Protein AF-A0A2V6A6S7-F1 (afdb_monomer_lite)

Secondary structure (DSSP, 8-state):
-------HHHHHHHHHHHHHHHHHHHHTTS--SS-EEEEETTEEEEEEEETTEEEEEESS--SSSS--EES-----B-HHHHHHHHHTS-S-HHHHHHHHTTB--TTSS--

pLDDT: mean 87.52, std 15.59, range [40.47, 98.38]

Foldseek 3Di:
DDPPPQDPLNVLVVVVVVQQVVVQVVCFPPADPAWDWDADPNWIWIWHGFDNGTKIWTQQRPHPPLTDIPPPDQGADEPVRLVVSVVVVSHDPVNSVVNVVRYDPPPPDDD

Sequence (111 aa):
MTGCKETPGSLGSKHEWSILESTAGKHEKTPLEELMFLDVEGYHLVGIPSKGRNIWVMLNPANVPYYKQMPQANFSLSNSDFERIRKTHYATFTVLECLSSHMDDEQLTKH

Radius of gyration: 15.53 Å; chains: 1; bounding box: 30×38×61 Å

Structure (mmCIF, N/CA/C/O backbone):
data_AF-A0A2V6A6S7-F1
#
_entry.id   AF-A0A2V6A6S7-F1
#
loop_
_atom_site.group_PDB
_atom_site.id
_atom_site.type_symbol
_atom_site.label_atom_id
_atom_site.label_alt_id
_atom_site.label_comp_id
_atom_site.label_asym_id
_atom_site.label_entity_id
_atom_site.label_seq_id
_atom_site.pdbx_PDB_ins_code
_atom_site.Cartn_x
_atom_site.Cartn_y
_atom_site.Cartn_z
_atom_site.occupancy
_atom_site.B_iso_or_equiv
_atom_site.auth_seq_id
_atom_site.auth_comp_id
_atom_site.auth_asym_id
_atom_site.auth_atom_id
_atom_site.pdbx_PDB_model_num
ATOM 1 N N . MET A 1 1 ? 2.231 27.458 -29.079 1.00 40.47 1 MET A N 1
ATOM 2 C CA . MET A 1 1 ? 1.845 26.064 -28.775 1.00 40.47 1 MET A CA 1
ATOM 3 C C . MET A 1 1 ? 3.071 25.358 -28.222 1.00 40.47 1 MET A C 1
ATOM 5 O O . MET A 1 1 ? 3.898 24.889 -28.991 1.00 40.47 1 MET A O 1
ATOM 9 N N . THR A 1 2 ? 3.267 25.402 -26.905 1.00 45.91 2 THR A N 1
ATOM 10 C CA . THR A 1 2 ? 4.457 24.828 -26.263 1.00 45.91 2 THR A CA 1
ATOM 11 C C . THR A 1 2 ? 4.183 23.355 -25.999 1.00 45.91 2 THR A C 1
ATOM 13 O O . THR A 1 2 ? 3.496 23.010 -25.044 1.00 45.91 2 THR A O 1
ATOM 16 N N . GLY A 1 3 ? 4.663 22.494 -26.895 1.00 49.88 3 GLY A N 1
ATOM 17 C CA . GLY A 1 3 ? 4.680 21.055 -26.670 1.00 49.88 3 GLY A CA 1
ATOM 18 C C . GLY A 1 3 ? 5.653 20.747 -25.540 1.00 49.88 3 GLY A C 1
ATOM 19 O O . GLY A 1 3 ? 6.865 20.719 -25.755 1.00 49.88 3 GLY A O 1
ATOM 20 N N . CYS A 1 4 ? 5.133 20.553 -24.330 1.00 55.78 4 CYS A N 1
ATOM 21 C CA . CYS A 1 4 ? 5.895 19.932 -23.259 1.00 55.78 4 CYS A CA 1
ATOM 22 C C . CYS A 1 4 ? 6.258 18.525 -23.738 1.00 55.78 4 CYS A C 1
ATOM 24 O O . CYS A 1 4 ? 5.381 17.682 -23.898 1.00 55.78 4 CYS A O 1
ATOM 26 N N . LYS A 1 5 ? 7.540 18.289 -24.029 1.00 55.47 5 LYS A N 1
ATOM 27 C CA . LYS A 1 5 ? 8.059 16.944 -24.280 1.00 55.47 5 LYS A CA 1
ATOM 28 C C . LYS A 1 5 ? 7.882 16.143 -22.995 1.00 55.47 5 LYS A C 1
ATOM 30 O O . LYS A 1 5 ? 8.696 16.251 -22.082 1.00 55.47 5 LYS A O 1
ATOM 35 N N . GLU A 1 6 ? 6.791 15.399 -22.903 1.00 57.41 6 GLU A N 1
ATOM 36 C CA . GLU A 1 6 ? 6.576 14.460 -21.813 1.00 57.41 6 GLU A CA 1
ATOM 37 C C . GLU A 1 6 ? 7.646 13.376 -21.926 1.00 57.41 6 GLU A C 1
ATOM 39 O O . GLU A 1 6 ? 7.763 12.688 -22.940 1.00 57.41 6 GLU A O 1
ATOM 44 N N . THR A 1 7 ? 8.503 13.274 -20.913 1.00 61.72 7 THR A N 1
ATOM 45 C CA . THR A 1 7 ? 9.478 12.189 -20.850 1.00 61.72 7 THR A CA 1
ATOM 46 C C . THR A 1 7 ? 8.736 10.877 -20.562 1.00 61.72 7 THR A C 1
ATOM 48 O O . THR A 1 7 ? 7.732 10.898 -19.846 1.00 61.72 7 THR A O 1
ATOM 51 N N . PRO A 1 8 ? 9.204 9.718 -21.060 1.00 61.69 8 PRO A N 1
ATOM 52 C CA . PRO A 1 8 ? 8.522 8.437 -20.850 1.00 61.69 8 PRO A CA 1
ATOM 53 C C . PRO A 1 8 ? 8.225 8.119 -19.372 1.00 61.69 8 PRO A C 1
ATOM 55 O O . PRO A 1 8 ? 7.144 7.632 -19.054 1.00 61.69 8 PRO A O 1
ATOM 58 N N . GLY A 1 9 ? 9.130 8.486 -18.454 1.00 62.53 9 GLY A N 1
ATOM 59 C CA . GLY A 1 9 ? 8.908 8.331 -17.009 1.00 62.53 9 GLY A CA 1
ATOM 60 C C . GLY A 1 9 ? 7.810 9.243 -16.439 1.00 62.53 9 GLY A C 1
ATOM 61 O O . GLY A 1 9 ? 7.151 8.883 -15.467 1.00 62.53 9 GLY A O 1
ATOM 62 N N . SER A 1 10 ? 7.557 10.401 -17.061 1.00 72.75 10 SER A N 1
ATOM 63 C CA . SER A 1 10 ? 6.442 11.279 -16.686 1.00 72.75 10 SER A CA 1
ATOM 64 C C . SER A 1 10 ? 5.095 10.685 -17.101 1.00 72.75 10 SER A C 1
ATOM 66 O O . SER A 1 10 ? 4.145 10.759 -16.325 1.00 72.75 10 SER A O 1
ATOM 68 N N . LEU A 1 11 ? 5.021 10.045 -18.273 1.00 78.88 11 LEU A N 1
ATOM 69 C CA . LEU A 1 11 ? 3.808 9.365 -18.742 1.00 78.88 11 LEU A CA 1
ATOM 70 C C . LEU A 1 11 ? 3.465 8.149 -17.871 1.00 78.88 11 LEU A C 1
ATOM 72 O O . LEU A 1 11 ? 2.316 8.010 -17.457 1.00 78.88 11 LEU A O 1
ATOM 76 N N . GLY A 1 12 ? 4.459 7.320 -17.530 1.00 84.00 12 GLY A N 1
ATOM 77 C CA . GLY A 1 12 ? 4.265 6.173 -16.636 1.00 84.00 12 GLY A CA 1
ATOM 78 C C . GLY A 1 12 ? 3.777 6.589 -15.245 1.00 84.00 12 GLY A C 1
ATOM 79 O O . GLY A 1 12 ? 2.798 6.051 -14.738 1.00 84.00 12 GLY A O 1
ATOM 80 N N . SER A 1 13 ? 4.387 7.625 -14.661 1.00 90.19 13 SER A N 1
ATOM 81 C CA . SER A 1 13 ? 3.950 8.160 -13.364 1.00 90.19 13 SER A CA 1
ATOM 82 C C . SER A 1 13 ? 2.518 8.712 -13.410 1.00 90.19 13 SER A C 1
ATOM 84 O O . SER A 1 13 ? 1.7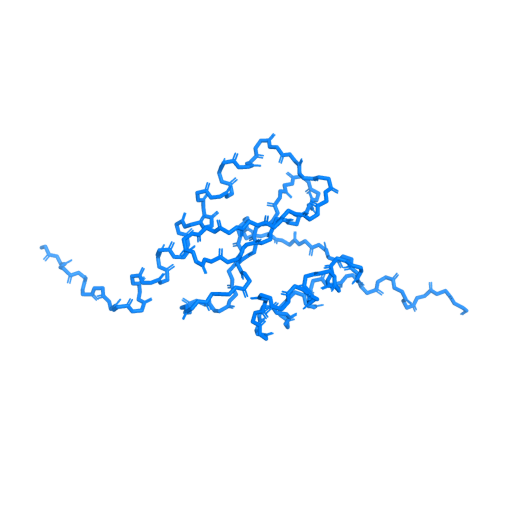23 8.432 -12.514 1.00 90.19 13 SER A O 1
ATOM 86 N N . LYS A 1 14 ? 2.145 9.447 -14.471 1.00 91.62 14 LYS A N 1
ATOM 87 C CA . LYS A 1 14 ? 0.767 9.943 -14.660 1.00 91.62 14 LYS A CA 1
ATOM 88 C C . LYS A 1 14 ? -0.252 8.812 -14.746 1.00 91.62 14 LYS A C 1
ATOM 90 O O . LYS A 1 14 ? -1.331 8.923 -14.172 1.00 91.62 14 LYS A O 1
ATOM 95 N N . HIS A 1 15 ? 0.091 7.739 -15.449 1.00 94.56 15 HIS A N 1
ATOM 96 C CA . HIS A 1 15 ? -0.768 6.571 -15.565 1.00 94.56 15 HIS A CA 1
ATOM 97 C C . HIS A 1 15 ? -1.013 5.909 -14.200 1.00 94.56 15 HIS A C 1
ATOM 99 O O . HIS A 1 15 ? -2.163 5.694 -13.822 1.00 94.56 15 HIS A O 1
ATOM 105 N N . GLU A 1 16 ? 0.042 5.706 -13.407 1.00 96.19 16 GLU A N 1
ATOM 106 C CA . GLU A 1 16 ? -0.062 5.160 -12.046 1.00 96.19 16 GLU A CA 1
ATOM 107 C C . GLU A 1 16 ? -0.949 6.017 -11.128 1.00 96.19 16 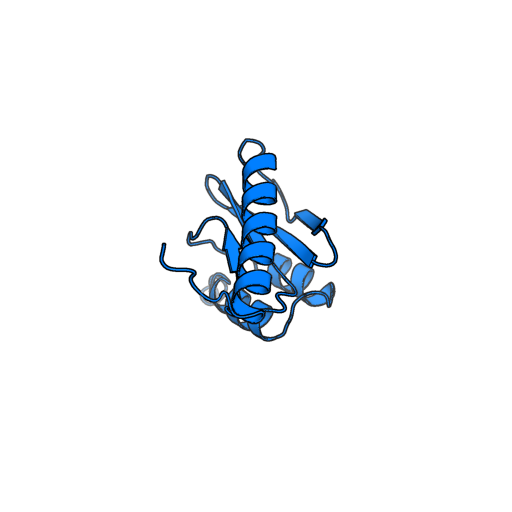GLU A C 1
ATOM 109 O O . GLU A 1 16 ? -1.766 5.489 -10.370 1.00 96.19 16 GLU A O 1
ATOM 114 N N . TRP A 1 17 ? -0.832 7.346 -11.216 1.00 96.44 17 TRP A N 1
ATOM 115 C CA . TRP A 1 17 ? -1.706 8.261 -10.479 1.00 96.44 17 TRP A CA 1
ATOM 116 C C . TRP A 1 17 ? -3.162 8.175 -10.932 1.00 96.44 17 TRP A C 1
ATOM 118 O O . TRP A 1 17 ? -4.054 8.136 -10.089 1.00 96.44 17 TRP A O 1
ATOM 128 N N . SER A 1 18 ? -3.407 8.073 -12.239 1.00 96.62 18 SER A N 1
ATOM 129 C CA . SER A 1 18 ? -4.759 7.932 -12.783 1.00 96.62 18 SER A CA 1
ATOM 130 C C . SER A 1 18 ? -5.447 6.647 -12.306 1.00 96.62 18 SER A C 1
ATOM 132 O O . SER A 1 18 ? -6.640 6.674 -11.989 1.00 96.62 18 SER A O 1
ATOM 134 N N . ILE A 1 19 ? -4.700 5.543 -12.176 1.00 96.56 19 ILE A N 1
ATOM 135 C CA . ILE A 1 19 ? -5.194 4.285 -11.595 1.00 96.56 19 ILE A CA 1
ATOM 136 C C . ILE A 1 19 ? -5.617 4.490 -10.134 1.00 96.56 19 ILE A C 1
ATOM 138 O O . ILE A 1 19 ? -6.722 4.091 -9.749 1.00 96.56 19 ILE A O 1
ATOM 142 N N . LEU A 1 20 ? -4.772 5.134 -9.321 1.00 95.56 20 LEU A N 1
ATOM 143 C CA . LEU A 1 20 ? -5.078 5.418 -7.915 1.00 95.56 20 LEU A CA 1
ATOM 144 C C . LEU A 1 20 ? -6.287 6.342 -7.758 1.00 95.56 20 LEU A C 1
ATOM 146 O O . LEU A 1 20 ? -7.174 6.043 -6.964 1.00 95.56 20 LEU A O 1
ATOM 150 N N . GLU A 1 21 ? -6.353 7.432 -8.523 1.00 95.56 21 GLU A N 1
ATOM 151 C CA . GLU A 1 21 ? -7.477 8.376 -8.505 1.00 95.56 21 GLU A CA 1
ATOM 152 C C . GLU A 1 21 ? -8.787 7.702 -8.908 1.00 95.56 21 GLU A C 1
ATOM 154 O O . GLU A 1 21 ? -9.799 7.839 -8.220 1.00 95.56 21 GLU A O 1
ATOM 159 N N . SER A 1 22 ? -8.761 6.916 -9.986 1.00 95.88 22 SER A N 1
ATOM 160 C CA . SER A 1 22 ? -9.936 6.182 -10.460 1.00 95.88 22 SER A CA 1
ATOM 161 C C . SER A 1 22 ? -10.410 5.155 -9.434 1.00 95.88 22 SER A C 1
ATOM 163 O O . SER A 1 22 ? -11.614 4.993 -9.231 1.00 95.88 22 SER A O 1
ATOM 165 N N . THR A 1 23 ? -9.480 4.465 -8.771 1.00 95.75 23 THR A N 1
ATOM 166 C CA . THR A 1 23 ? -9.797 3.491 -7.718 1.00 95.75 23 THR A CA 1
ATOM 167 C C . THR A 1 23 ? -10.373 4.192 -6.490 1.00 95.75 23 THR A C 1
ATOM 169 O O . THR A 1 23 ? -11.458 3.837 -6.033 1.00 95.75 23 THR A O 1
ATOM 172 N N . ALA A 1 24 ? -9.717 5.248 -6.007 1.00 94.00 24 ALA A N 1
ATOM 173 C CA . ALA A 1 24 ? -10.199 6.030 -4.875 1.00 94.00 24 ALA A CA 1
ATOM 174 C C . ALA A 1 24 ? -11.601 6.603 -5.135 1.00 94.00 24 ALA A C 1
ATOM 176 O O . ALA A 1 24 ? -12.474 6.465 -4.284 1.00 94.00 24 ALA A O 1
ATOM 177 N N . GLY A 1 25 ? -11.851 7.153 -6.329 1.00 93.50 25 GLY A N 1
ATOM 178 C CA . GLY A 1 25 ? -13.158 7.691 -6.715 1.00 93.50 25 GLY A CA 1
ATOM 179 C C . GLY A 1 25 ? -14.264 6.632 -6.783 1.00 93.50 25 GLY A C 1
ATOM 180 O O . GLY A 1 25 ? -15.377 6.874 -6.320 1.00 93.50 25 GLY A O 1
ATOM 181 N N . LYS A 1 26 ? -13.969 5.425 -7.290 1.00 93.62 26 LYS A N 1
ATOM 182 C CA . LYS A 1 26 ? -14.933 4.304 -7.314 1.00 93.62 26 LYS A CA 1
ATOM 183 C C . LYS A 1 26 ? -15.346 3.855 -5.911 1.00 93.62 26 LYS A C 1
ATOM 185 O O . LYS A 1 26 ? -16.485 3.438 -5.714 1.00 93.62 26 LYS A O 1
ATOM 190 N N . HIS A 1 27 ? -14.433 3.951 -4.948 1.00 91.44 27 HIS A N 1
ATOM 191 C CA . HIS A 1 27 ? -14.625 3.466 -3.582 1.00 91.44 27 HIS A CA 1
ATOM 192 C C . HIS A 1 27 ? -14.843 4.585 -2.550 1.00 91.44 27 HIS A C 1
ATOM 194 O O . HIS A 1 27 ? -14.918 4.300 -1.358 1.00 91.44 27 HIS A O 1
ATOM 200 N N . GLU A 1 28 ? -14.984 5.844 -2.974 1.00 86.44 28 GLU A N 1
ATOM 201 C CA . GLU A 1 28 ? -15.094 7.005 -2.077 1.00 86.44 28 GLU A CA 1
ATOM 202 C C . GLU A 1 28 ? -16.288 6.895 -1.116 1.00 86.44 28 GLU A C 1
ATOM 204 O O . GLU A 1 28 ? -16.185 7.223 0.063 1.00 86.44 28 GLU A O 1
ATOM 209 N N . LYS A 1 29 ? -17.423 6.393 -1.614 1.00 86.19 29 LYS A N 1
ATOM 210 C CA . LYS A 1 29 ? -18.686 6.313 -0.860 1.00 86.19 29 LYS A CA 1
ATOM 211 C C . LYS A 1 29 ? -18.844 5.035 -0.038 1.00 86.19 29 LYS A C 1
ATOM 213 O O . LYS A 1 29 ? -19.844 4.899 0.662 1.00 86.19 29 LYS A O 1
ATOM 218 N N . THR A 1 30 ? -17.898 4.103 -0.140 1.00 89.19 30 THR A N 1
ATOM 219 C CA . THR A 1 30 ? -17.987 2.795 0.517 1.00 89.19 30 THR A CA 1
ATOM 220 C C . THR A 1 30 ? -16.845 2.672 1.515 1.00 89.19 30 THR A C 1
ATOM 222 O O . THR A 1 30 ? -15.738 2.324 1.105 1.00 89.19 30 THR A O 1
ATOM 225 N N . PRO A 1 31 ? -17.059 2.991 2.803 1.00 91.31 31 PRO A N 1
ATOM 226 C CA . PRO A 1 31 ? -16.017 2.825 3.806 1.00 91.31 31 PRO A CA 1
ATOM 227 C C . PRO A 1 31 ? -15.600 1.354 3.885 1.00 91.31 31 PRO A C 1
ATOM 229 O O . PRO A 1 31 ? -16.442 0.458 3.852 1.00 91.31 31 PRO A O 1
ATOM 232 N N . LEU A 1 32 ? -14.294 1.118 3.955 1.00 93.00 32 LEU A N 1
ATOM 233 C CA . LEU A 1 32 ? -13.741 -0.209 4.174 1.00 93.00 32 LEU A CA 1
ATOM 234 C C . LEU A 1 32 ? -13.789 -0.542 5.668 1.00 93.00 32 LEU A C 1
ATOM 236 O O . LEU A 1 32 ? -13.503 0.310 6.509 1.00 93.00 32 LEU A O 1
ATOM 240 N N . GLU A 1 33 ? -14.130 -1.787 5.988 1.00 92.88 33 GLU A N 1
ATOM 241 C CA . GLU A 1 33 ? -14.043 -2.324 7.355 1.00 92.88 33 GLU A CA 1
ATOM 242 C C . GLU A 1 33 ? -12.698 -3.022 7.602 1.00 92.88 33 GLU A C 1
ATOM 244 O O . GLU A 1 33 ? -12.205 -3.061 8.727 1.00 92.88 33 GLU A O 1
ATOM 249 N N . GLU A 1 34 ? -12.071 -3.529 6.539 1.00 94.19 34 GLU A N 1
ATOM 250 C CA . GLU A 1 34 ? -10.778 -4.206 6.563 1.00 94.19 34 GLU A CA 1
ATOM 251 C C . GLU A 1 34 ? -9.940 -3.865 5.322 1.00 94.19 34 GLU A C 1
ATOM 253 O O . GLU A 1 34 ? -10.398 -3.158 4.420 1.00 94.19 34 GLU A O 1
ATOM 258 N N . LEU A 1 35 ? -8.704 -4.374 5.267 1.00 96.56 35 LEU A N 1
ATOM 259 C CA . LEU A 1 35 ? -7.852 -4.231 4.090 1.00 96.56 35 LEU A CA 1
ATOM 260 C C . LEU A 1 35 ? -8.524 -4.799 2.834 1.00 96.56 35 LEU A C 1
ATOM 262 O O . LEU A 1 35 ? -8.946 -5.954 2.815 1.00 96.56 35 LEU A O 1
ATOM 266 N N . MET A 1 36 ? -8.521 -4.023 1.754 1.00 96.69 36 MET A N 1
ATOM 267 C CA . MET A 1 36 ? -8.981 -4.466 0.440 1.00 96.69 36 MET A CA 1
ATOM 268 C C . MET A 1 36 ? -7.813 -4.502 -0.538 1.00 96.69 36 MET A C 1
ATOM 270 O O . MET A 1 36 ? -7.220 -3.471 -0.824 1.00 96.69 36 MET A O 1
ATOM 274 N N . PHE A 1 37 ? -7.500 -5.668 -1.092 1.00 97.31 37 PHE A N 1
ATOM 275 C CA . PHE A 1 37 ? -6.472 -5.799 -2.125 1.00 97.31 37 PHE A CA 1
ATOM 276 C C . PHE A 1 37 ? -7.120 -5.797 -3.507 1.00 97.31 37 PHE A C 1
ATOM 278 O O . PHE A 1 37 ? -8.126 -6.477 -3.708 1.00 97.31 37 PHE A O 1
ATOM 285 N N . LEU A 1 38 ? -6.556 -5.038 -4.446 1.00 96.88 38 LEU A N 1
ATOM 286 C CA . LEU A 1 38 ? -7.035 -4.956 -5.826 1.00 96.88 38 LEU A CA 1
ATOM 287 C C . LEU A 1 38 ? -5.876 -5.084 -6.812 1.00 96.88 38 LEU A C 1
ATOM 289 O O . LEU A 1 38 ? -4.805 -4.523 -6.592 1.00 96.88 38 LEU A O 1
ATOM 293 N N . ASP A 1 39 ? -6.146 -5.740 -7.935 1.00 96.94 39 ASP A N 1
ATOM 294 C CA . ASP A 1 39 ? -5.257 -5.809 -9.090 1.00 96.94 39 ASP A CA 1
ATOM 295 C C . ASP A 1 39 ? -5.844 -4.963 -10.221 1.00 96.94 39 ASP A C 1
ATOM 297 O O . ASP A 1 39 ? -6.945 -5.234 -10.707 1.00 96.94 39 ASP A O 1
ATOM 301 N N . VAL A 1 40 ? -5.127 -3.922 -10.643 1.00 95.88 40 VAL A N 1
ATOM 302 C CA . VAL A 1 40 ? -5.573 -3.007 -11.700 1.00 95.88 40 VAL A CA 1
ATOM 303 C C . VAL A 1 40 ? -4.431 -2.785 -12.676 1.00 95.88 40 VAL A C 1
ATOM 305 O O . VAL A 1 40 ? -3.415 -2.196 -12.327 1.00 95.88 40 VAL A O 1
ATOM 308 N N . GLU A 1 41 ? -4.595 -3.270 -13.908 1.00 93.62 41 GLU A N 1
ATOM 309 C CA . GLU A 1 41 ? -3.648 -3.030 -15.010 1.00 93.62 41 GLU A CA 1
ATOM 310 C C . GLU A 1 41 ? -2.196 -3.450 -14.684 1.00 93.62 41 GLU A C 1
ATOM 312 O O . GLU A 1 41 ? -1.234 -2.825 -15.116 1.00 93.62 41 GLU A O 1
ATOM 317 N N . GLY A 1 42 ? -2.031 -4.533 -13.912 1.00 93.94 42 GLY A N 1
ATOM 318 C CA . GLY A 1 42 ? -0.720 -5.046 -13.482 1.00 93.94 42 GLY A CA 1
ATOM 319 C C . GLY A 1 42 ? -0.157 -4.382 -12.219 1.00 93.94 42 GLY A C 1
ATOM 320 O O . GLY A 1 42 ? 0.919 -4.761 -11.753 1.00 93.94 42 GLY A O 1
ATOM 321 N N . TYR A 1 43 ? -0.888 -3.433 -11.635 1.00 97.06 43 TYR A N 1
ATOM 322 C CA . TYR A 1 43 ? -0.562 -2.824 -10.355 1.00 97.06 43 TYR A CA 1
ATOM 323 C C . TYR A 1 43 ? -1.383 -3.436 -9.222 1.00 97.06 43 TYR A C 1
ATOM 325 O O . TYR A 1 43 ? -2.593 -3.624 -9.336 1.00 97.06 43 TYR A O 1
ATOM 333 N N . HIS A 1 44 ? -0.708 -3.698 -8.111 1.00 97.94 44 HIS A N 1
ATOM 334 C CA . HIS A 1 44 ? -1.287 -4.185 -6.871 1.00 97.94 44 HIS A CA 1
ATOM 335 C C . HIS A 1 44 ? -1.576 -2.989 -5.973 1.00 97.94 44 HIS A C 1
ATOM 337 O O . HIS A 1 44 ? -0.677 -2.209 -5.650 1.00 97.94 44 HIS A O 1
ATOM 343 N N . LEU A 1 45 ? -2.825 -2.834 -5.560 1.00 98.00 45 LEU A N 1
ATOM 344 C CA . LEU A 1 45 ? -3.271 -1.778 -4.664 1.00 98.00 45 LEU A CA 1
ATOM 345 C C . LEU A 1 45 ? -3.752 -2.387 -3.350 1.00 98.00 45 LEU A C 1
ATOM 347 O O . LEU A 1 45 ? -4.303 -3.489 -3.327 1.00 98.00 45 LEU A O 1
ATOM 351 N N . VAL A 1 46 ? -3.604 -1.634 -2.265 1.00 98.06 46 VAL A N 1
ATOM 352 C CA . VAL A 1 46 ? -4.277 -1.912 -0.997 1.00 98.06 46 VAL A CA 1
ATOM 353 C C . VAL A 1 46 ? -5.104 -0.706 -0.572 1.00 98.06 46 VAL A C 1
ATOM 355 O O . VAL A 1 46 ? -4.620 0.423 -0.563 1.00 98.06 46 VAL A O 1
ATOM 358 N N . GLY A 1 47 ? -6.363 -0.951 -0.237 1.00 97.38 47 GLY A N 1
ATOM 359 C CA . GLY A 1 47 ? -7.252 -0.034 0.450 1.00 97.38 47 GLY A CA 1
ATOM 360 C C . GLY A 1 47 ? -7.153 -0.283 1.947 1.00 97.38 47 GLY A C 1
ATOM 361 O O . GLY A 1 47 ? -7.427 -1.386 2.414 1.00 97.38 47 GLY A O 1
ATOM 362 N N . ILE A 1 48 ? -6.744 0.735 2.689 1.00 96.25 48 ILE A N 1
ATOM 363 C CA . ILE A 1 48 ? -6.569 0.721 4.136 1.00 96.25 48 ILE A CA 1
ATOM 364 C C . ILE A 1 48 ? -7.735 1.507 4.747 1.00 96.25 48 ILE A C 1
ATOM 366 O O . ILE A 1 48 ? -7.938 2.676 4.382 1.00 96.25 48 ILE A O 1
ATOM 370 N N . PRO A 1 49 ? -8.514 0.905 5.660 1.00 94.19 49 PRO A N 1
ATOM 371 C CA . PRO A 1 49 ? -9.567 1.621 6.359 1.00 94.19 49 PRO A CA 1
ATOM 372 C C . PRO A 1 49 ? -8.947 2.672 7.287 1.00 94.19 49 PRO A C 1
ATOM 374 O O . PRO A 1 49 ? -8.068 2.372 8.091 1.00 94.19 49 PRO A O 1
ATOM 377 N N . SER A 1 50 ? -9.394 3.923 7.182 1.00 90.06 50 SER A N 1
ATOM 378 C CA . SER A 1 50 ? -8.968 5.015 8.063 1.00 90.06 50 SER A CA 1
ATOM 379 C C . SER A 1 50 ? -10.171 5.851 8.500 1.00 90.06 50 SER A C 1
ATOM 381 O O . SER A 1 50 ? -11.249 5.803 7.901 1.00 90.06 50 SER A O 1
ATOM 383 N N . LYS A 1 51 ? -10.012 6.623 9.582 1.00 82.44 51 LYS A N 1
ATOM 384 C CA . LYS A 1 51 ? -11.095 7.420 10.175 1.00 82.44 51 LYS A CA 1
ATOM 385 C C . LYS A 1 51 ? -11.609 8.452 9.163 1.00 82.44 51 LYS A C 1
ATOM 387 O O . LYS A 1 51 ? -10.989 9.489 8.940 1.00 82.44 51 LYS A O 1
ATOM 392 N N . GLY A 1 52 ? -12.765 8.160 8.568 1.00 81.12 52 GLY A N 1
ATOM 393 C CA . GLY A 1 52 ? -13.500 9.056 7.672 1.00 81.12 52 GLY A CA 1
ATOM 394 C C . GLY A 1 52 ? -13.199 8.910 6.178 1.00 81.12 52 GLY A C 1
ATOM 395 O O . GLY A 1 52 ? -13.828 9.615 5.395 1.00 81.12 52 GLY A O 1
ATOM 396 N N . ARG A 1 53 ? -12.269 8.037 5.764 1.00 87.88 53 ARG A N 1
ATOM 397 C CA . ARG A 1 53 ? -11.980 7.747 4.345 1.00 87.88 53 ARG A CA 1
ATOM 398 C C . ARG A 1 53 ? -11.058 6.542 4.185 1.00 87.88 53 ARG A C 1
ATOM 400 O O . ARG A 1 53 ? -10.261 6.243 5.068 1.00 87.88 53 ARG A O 1
ATOM 407 N N . ASN A 1 54 ? -11.110 5.925 3.013 1.00 94.25 54 ASN A N 1
ATOM 408 C CA . ASN A 1 54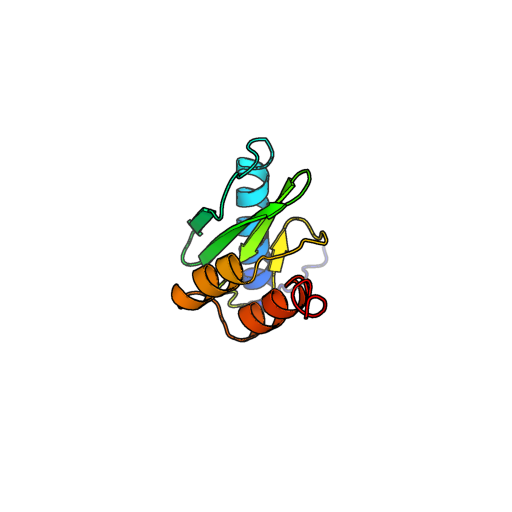 ? -10.199 4.851 2.628 1.00 94.25 54 ASN A CA 1
ATOM 409 C C . ASN A 1 54 ? -8.895 5.439 2.086 1.00 94.25 54 ASN A C 1
ATOM 411 O O . ASN A 1 54 ? -8.935 6.361 1.268 1.00 94.25 54 ASN A O 1
ATOM 415 N N . ILE A 1 55 ? -7.758 4.897 2.515 1.00 96.19 55 ILE A N 1
ATOM 416 C CA . ILE A 1 55 ? -6.452 5.226 1.942 1.00 96.19 55 ILE A CA 1
ATOM 417 C C . ILE A 1 55 ? -6.063 4.133 0.962 1.00 96.19 55 ILE A C 1
ATOM 419 O O . ILE A 1 55 ? -5.919 2.980 1.342 1.00 96.19 55 ILE A O 1
ATOM 423 N N . TRP A 1 56 ? -5.866 4.497 -0.293 1.00 97.69 56 TRP A N 1
ATOM 424 C CA . TRP A 1 56 ? -5.379 3.599 -1.327 1.00 97.69 56 TRP A CA 1
ATOM 425 C C . TRP A 1 56 ? -3.885 3.778 -1.498 1.00 97.69 56 TRP A C 1
ATOM 427 O O . TRP A 1 56 ? -3.430 4.897 -1.711 1.00 97.69 56 TRP A O 1
ATOM 437 N N . VAL A 1 57 ? -3.131 2.687 -1.433 1.00 97.88 57 VAL A N 1
ATOM 438 C CA . VAL A 1 57 ? -1.680 2.666 -1.633 1.00 97.88 57 VAL A CA 1
ATOM 439 C C . VAL A 1 57 ? -1.354 1.710 -2.769 1.00 97.88 57 VAL A C 1
ATOM 441 O O . VAL A 1 57 ? -1.851 0.586 -2.801 1.00 97.88 57 VAL A O 1
ATOM 444 N N . MET A 1 58 ? -0.503 2.145 -3.697 1.00 98.38 58 MET A N 1
ATOM 445 C CA . MET A 1 58 ? 0.055 1.265 -4.724 1.00 98.38 58 MET A CA 1
ATOM 446 C C . MET A 1 58 ? 1.259 0.514 -4.154 1.00 98.38 58 MET A C 1
ATOM 448 O O . MET A 1 58 ? 2.215 1.133 -3.694 1.00 98.38 58 MET A O 1
ATOM 452 N N . LEU A 1 59 ? 1.209 -0.816 -4.185 1.00 98.06 59 LEU A N 1
ATOM 453 C CA . LEU A 1 59 ? 2.209 -1.705 -3.596 1.00 98.06 59 LEU A CA 1
ATOM 454 C C . LEU A 1 59 ? 3.446 -1.873 -4.493 1.00 98.06 59 LEU A C 1
ATOM 456 O O . LEU A 1 59 ? 4.569 -1.954 -3.990 1.00 98.06 59 LEU A O 1
ATOM 460 N N . ASN A 1 60 ? 3.265 -1.854 -5.813 1.00 97.56 60 ASN A N 1
ATOM 461 C CA . ASN A 1 60 ? 4.321 -2.070 -6.807 1.00 97.56 60 ASN A CA 1
ATOM 462 C C . ASN A 1 60 ? 4.494 -0.905 -7.810 1.00 97.56 60 ASN A C 1
ATOM 464 O O . ASN A 1 60 ? 4.477 -1.138 -9.020 1.00 97.56 60 ASN A O 1
ATOM 468 N N . PRO A 1 61 ? 4.671 0.352 -7.361 1.00 96.38 61 PRO A N 1
ATOM 469 C CA . PRO A 1 61 ? 4.873 1.468 -8.281 1.00 96.38 61 PRO A CA 1
ATOM 470 C C . PRO A 1 61 ? 6.160 1.273 -9.091 1.00 96.38 61 PRO A C 1
ATOM 472 O O . PRO A 1 61 ? 7.219 0.985 -8.531 1.00 96.38 61 PRO A O 1
ATOM 475 N N . ALA A 1 62 ? 6.081 1.471 -10.406 1.00 94.56 62 ALA A N 1
ATOM 476 C CA . ALA A 1 62 ? 7.213 1.314 -11.316 1.00 94.56 62 ALA A CA 1
ATOM 477 C C . ALA A 1 62 ? 7.903 2.652 -11.628 1.00 94.56 62 ALA A C 1
ATOM 479 O O . ALA A 1 62 ? 9.046 2.668 -12.083 1.00 94.56 62 ALA A O 1
ATOM 480 N N . ASN A 1 63 ? 7.235 3.782 -11.375 1.00 93.50 63 ASN A N 1
ATOM 481 C CA . ASN A 1 63 ? 7.742 5.116 -11.688 1.00 93.50 63 ASN A CA 1
ATOM 482 C C . ASN A 1 63 ? 7.848 5.995 -10.439 1.00 93.50 63 ASN A C 1
ATOM 484 O O . ASN A 1 63 ? 7.077 5.857 -9.493 1.00 93.50 63 ASN A O 1
ATOM 488 N N . VAL A 1 64 ? 8.762 6.968 -10.440 1.00 91.06 64 VAL A N 1
ATOM 489 C CA . VAL A 1 64 ? 8.870 7.932 -9.333 1.00 91.06 64 VAL A CA 1
ATOM 490 C C . VAL A 1 64 ? 7.609 8.812 -9.213 1.00 91.06 64 VAL A C 1
ATOM 492 O O . VAL A 1 64 ? 7.047 9.215 -10.237 1.00 91.06 64 VAL A O 1
ATOM 495 N N . PRO A 1 65 ? 7.156 9.150 -7.989 1.00 92.56 65 PRO A N 1
ATOM 496 C CA . PRO A 1 65 ? 7.659 8.660 -6.698 1.00 92.56 65 PR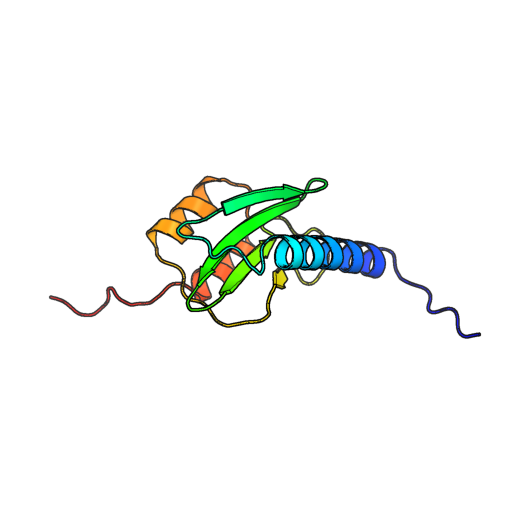O A CA 1
ATOM 497 C C . PRO A 1 65 ? 7.296 7.183 -6.444 1.00 92.56 65 PRO A C 1
ATOM 499 O O . PRO A 1 65 ? 6.189 6.755 -6.760 1.00 92.56 65 PRO A O 1
ATOM 502 N N . TYR A 1 66 ? 8.207 6.412 -5.837 1.00 94.75 66 TYR A N 1
ATOM 503 C CA . TYR A 1 66 ? 8.025 4.972 -5.550 1.00 94.75 66 TYR A CA 1
ATOM 504 C C . TYR A 1 66 ? 7.163 4.675 -4.312 1.00 94.75 66 TYR A C 1
ATOM 506 O O . TYR A 1 66 ? 7.091 3.543 -3.849 1.00 94.75 66 TYR A O 1
ATOM 514 N N . TYR A 1 67 ? 6.500 5.694 -3.780 1.00 96.50 67 TYR A N 1
ATOM 515 C CA . TYR A 1 67 ? 5.400 5.554 -2.844 1.00 96.50 67 TYR A CA 1
ATOM 516 C C . TYR A 1 67 ? 4.288 6.474 -3.330 1.00 96.50 67 TYR A C 1
ATOM 518 O O . TYR A 1 67 ? 4.508 7.672 -3.541 1.00 96.50 67 TYR A O 1
ATOM 526 N N . LYS A 1 68 ? 3.111 5.900 -3.568 1.00 97.06 68 LYS A N 1
ATOM 527 C CA . LYS A 1 68 ? 1.934 6.633 -4.025 1.00 97.06 68 LYS A CA 1
ATOM 528 C C . LYS A 1 68 ? 0.742 6.221 -3.188 1.00 97.06 68 LYS A C 1
ATOM 530 O O . LYS A 1 68 ? 0.444 5.031 -3.079 1.00 97.06 68 LYS A O 1
ATOM 535 N N . GLN A 1 69 ? 0.061 7.224 -2.648 1.00 96.25 69 GLN A N 1
ATOM 536 C CA . GLN A 1 69 ? -1.178 7.045 -1.913 1.00 96.25 69 GLN A CA 1
ATOM 537 C C . GLN A 1 69 ? -2.238 8.050 -2.357 1.00 96.25 69 GLN A C 1
ATOM 539 O O . GLN A 1 69 ? -1.913 9.181 -2.728 1.00 96.25 69 GLN A O 1
ATOM 544 N N . MET A 1 70 ? -3.502 7.652 -2.265 1.00 95.25 70 MET A N 1
ATOM 545 C CA . MET A 1 70 ? -4.649 8.515 -2.502 1.00 95.25 70 MET A CA 1
ATOM 546 C C . MET A 1 70 ? -5.766 8.198 -1.495 1.00 95.25 70 MET A C 1
ATOM 548 O O . MET A 1 70 ? -6.172 7.045 -1.385 1.00 95.25 70 MET A O 1
ATOM 552 N N . PRO A 1 71 ? -6.307 9.194 -0.782 1.00 93.94 71 PRO A N 1
ATOM 553 C CA . PRO A 1 71 ? -5.865 10.586 -0.754 1.00 93.94 71 PRO A CA 1
ATOM 554 C C . PRO A 1 71 ? -4.513 10.769 -0.048 1.00 93.94 71 PRO A C 1
ATOM 556 O O . PRO A 1 71 ? -4.056 9.911 0.711 1.00 93.94 71 PRO A O 1
ATOM 559 N N . GLN A 1 72 ? -3.883 11.927 -0.273 1.00 91.06 72 GLN A N 1
ATOM 560 C CA . GLN A 1 72 ? -2.754 12.389 0.539 1.00 91.06 72 GLN A CA 1
ATOM 561 C C . GLN A 1 72 ? -3.269 12.794 1.924 1.00 91.06 72 GLN A C 1
ATOM 563 O O . GLN A 1 72 ? -3.703 13.922 2.152 1.00 91.06 72 GLN A O 1
ATOM 568 N N . ALA A 1 73 ? -3.299 11.828 2.833 1.00 89.94 73 ALA A N 1
ATOM 569 C CA . ALA A 1 73 ? -3.778 11.992 4.191 1.00 89.94 73 ALA A CA 1
ATOM 570 C C . ALA A 1 73 ? -2.989 11.080 5.128 1.00 89.94 73 ALA A C 1
ATOM 572 O O . ALA A 1 73 ? -2.541 10.003 4.731 1.00 89.94 73 ALA A O 1
ATOM 573 N N . ASN A 1 74 ? -2.861 11.510 6.378 1.00 90.31 74 ASN A N 1
ATOM 574 C CA . ASN A 1 74 ? -2.294 10.672 7.422 1.00 90.31 74 ASN A CA 1
ATOM 575 C C . ASN A 1 74 ? -3.265 9.538 7.758 1.00 90.31 74 ASN A C 1
ATOM 577 O O . ASN A 1 74 ? -4.488 9.709 7.735 1.00 90.31 74 ASN A O 1
ATOM 581 N N . PHE A 1 75 ? -2.701 8.392 8.095 1.00 92.56 75 PHE A N 1
ATOM 582 C CA . PHE A 1 75 ? -3.412 7.235 8.600 1.00 92.56 75 PHE A CA 1
ATOM 583 C C . PHE A 1 75 ? -2.486 6.465 9.528 1.00 92.56 75 PHE A C 1
ATOM 585 O O . PHE A 1 75 ? -1.272 6.679 9.521 1.00 92.56 75 PHE A O 1
ATOM 592 N N . SER A 1 76 ? -3.100 5.578 10.294 1.00 91.81 76 SER A N 1
ATOM 593 C CA . SER A 1 76 ? -2.406 4.623 11.132 1.00 91.81 76 SER A CA 1
ATOM 594 C C . SER A 1 76 ? -2.622 3.223 10.585 1.00 91.81 76 SER A C 1
ATOM 596 O O . SER A 1 76 ? -3.702 2.908 10.078 1.00 91.81 76 SER A O 1
ATOM 598 N N . LEU A 1 77 ? -1.599 2.388 10.694 1.00 92.94 77 LEU A N 1
ATOM 599 C CA . LEU A 1 77 ? -1.622 1.002 10.262 1.00 92.94 77 LEU A CA 1
ATOM 600 C C . LEU A 1 77 ? -1.335 0.097 11.458 1.00 92.94 77 LEU A C 1
ATOM 602 O O . LEU A 1 77 ? -0.338 0.262 12.157 1.00 92.94 77 LEU A O 1
ATOM 606 N N . SER A 1 78 ? -2.196 -0.891 11.692 1.00 92.38 78 SER A N 1
ATOM 607 C CA . SER A 1 78 ? -1.926 -1.881 12.733 1.00 92.38 78 SER A CA 1
ATOM 608 C C . SER A 1 78 ? -0.738 -2.764 12.332 1.00 92.38 78 SER A C 1
ATOM 610 O O . SER A 1 78 ? -0.544 -3.060 11.150 1.00 92.38 78 SER A O 1
ATOM 612 N N . ASN A 1 79 ? 0.028 -3.266 13.307 1.00 93.62 79 ASN A N 1
ATOM 613 C CA . ASN A 1 79 ? 1.095 -4.232 13.018 1.00 93.62 79 ASN A CA 1
ATOM 614 C C . ASN A 1 79 ? 0.555 -5.491 12.313 1.00 93.62 79 ASN A C 1
ATOM 616 O O . ASN A 1 79 ? 1.194 -6.024 11.411 1.00 93.62 79 ASN A O 1
ATOM 620 N N . SER A 1 80 ? -0.653 -5.945 12.665 1.00 93.44 80 SER A N 1
ATOM 621 C CA . SER A 1 80 ? -1.316 -7.060 11.979 1.00 93.44 80 SER A CA 1
ATOM 622 C C . SER A 1 80 ? -1.584 -6.775 10.502 1.00 93.44 80 SER A C 1
ATOM 624 O O . SER A 1 80 ? -1.363 -7.652 9.669 1.00 93.44 80 SER A O 1
ATOM 626 N N . ASP A 1 81 ? -2.025 -5.567 10.160 1.00 95.12 81 ASP A N 1
ATOM 627 C CA . ASP A 1 81 ? -2.318 -5.191 8.777 1.00 95.12 81 ASP A CA 1
ATOM 628 C C . ASP A 1 81 ? -1.042 -4.947 7.973 1.00 95.12 81 ASP A C 1
ATOM 630 O O . ASP A 1 81 ? -0.949 -5.394 6.829 1.00 95.12 81 ASP A O 1
ATOM 634 N N . PHE A 1 82 ? -0.020 -4.345 8.586 1.00 96.31 82 PHE A N 1
ATOM 635 C CA . PHE A 1 82 ? 1.312 -4.261 7.992 1.00 96.31 82 PHE A CA 1
ATOM 636 C C . PHE A 1 82 ? 1.851 -5.651 7.639 1.00 96.31 82 PHE A C 1
ATOM 638 O O . PHE A 1 82 ? 2.271 -5.897 6.508 1.00 96.31 82 P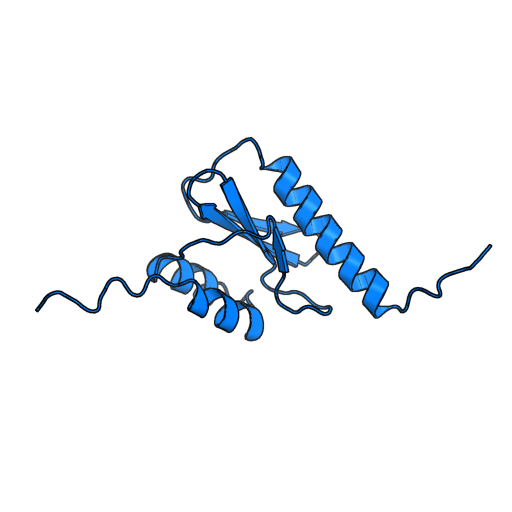HE A O 1
ATOM 645 N N . GLU A 1 83 ? 1.766 -6.598 8.573 1.00 96.31 83 GLU A N 1
ATOM 646 C CA . GLU A 1 83 ? 2.193 -7.976 8.347 1.00 96.31 83 GLU A CA 1
ATOM 647 C C . GLU A 1 83 ? 1.371 -8.686 7.267 1.00 96.31 83 GLU A C 1
ATOM 649 O O . GLU A 1 83 ? 1.934 -9.447 6.476 1.00 96.31 83 GLU A O 1
ATOM 654 N N . ARG A 1 84 ? 0.057 -8.429 7.185 1.00 96.12 84 ARG A N 1
ATOM 655 C CA . ARG A 1 84 ? -0.788 -8.932 6.088 1.00 96.12 84 ARG A CA 1
ATOM 656 C C . ARG A 1 84 ? -0.288 -8.416 4.744 1.00 96.12 84 ARG A C 1
ATOM 658 O O . ARG A 1 84 ? -0.080 -9.226 3.846 1.00 96.12 84 ARG A O 1
ATOM 665 N N . ILE A 1 85 ? -0.037 -7.110 4.622 1.00 96.50 85 ILE A N 1
ATOM 666 C CA . ILE A 1 85 ? 0.482 -6.493 3.392 1.00 96.50 85 ILE A CA 1
ATOM 667 C C . ILE A 1 85 ? 1.852 -7.083 3.040 1.00 96.50 85 ILE A C 1
ATOM 669 O O . ILE A 1 85 ? 2.054 -7.529 1.911 1.00 96.50 85 ILE A O 1
ATOM 673 N N . ARG A 1 86 ? 2.773 -7.169 4.006 1.00 96.00 86 ARG A N 1
ATOM 674 C CA . ARG A 1 86 ? 4.126 -7.711 3.811 1.00 96.00 86 ARG A CA 1
ATOM 675 C C . ARG A 1 86 ? 4.114 -9.146 3.282 1.00 96.00 86 ARG A C 1
ATOM 677 O O . ARG A 1 86 ? 4.859 -9.465 2.359 1.00 96.00 86 ARG A O 1
ATOM 684 N N . LYS A 1 87 ? 3.246 -10.000 3.831 1.00 95.88 87 LYS A N 1
ATOM 685 C CA . LYS A 1 87 ? 3.122 -11.414 3.438 1.00 95.88 87 LYS A CA 1
ATOM 686 C C . LYS A 1 87 ? 2.533 -11.626 2.044 1.00 95.88 87 LYS A C 1
ATOM 688 O O . LYS A 1 87 ? 2.665 -12.722 1.511 1.00 95.88 87 LYS A O 1
ATOM 693 N N . THR A 1 88 ? 1.915 -10.611 1.437 1.00 92.56 88 THR A N 1
ATOM 694 C CA . THR A 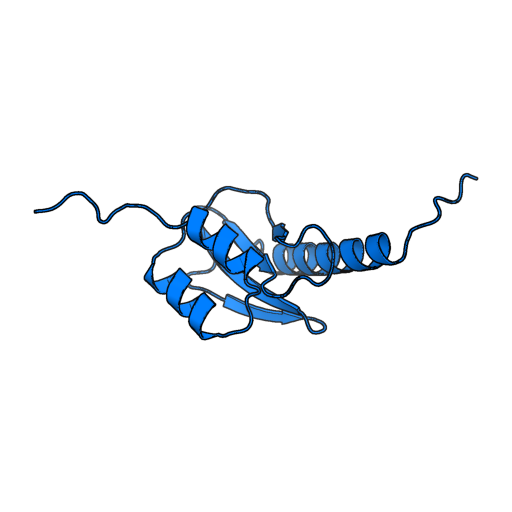1 88 ? 1.465 -10.715 0.038 1.00 92.56 88 THR A CA 1
ATOM 695 C C . THR A 1 88 ? 2.624 -10.761 -0.956 1.00 92.56 88 THR A C 1
ATOM 697 O O . THR A 1 88 ? 2.434 -11.207 -2.080 1.00 92.56 88 THR A O 1
ATOM 700 N N . HIS A 1 89 ? 3.817 -10.296 -0.561 1.00 92.06 89 HIS A N 1
ATOM 701 C CA . HIS A 1 89 ? 4.991 -10.145 -1.429 1.00 92.06 89 HIS A CA 1
ATOM 702 C C . HIS A 1 89 ? 4.792 -9.235 -2.660 1.00 92.06 89 HIS A C 1
ATOM 704 O O . HIS A 1 89 ? 5.684 -9.150 -3.500 1.00 92.06 89 HIS A O 1
ATOM 710 N N . TYR A 1 90 ? 3.676 -8.501 -2.747 1.00 94.06 90 TYR A N 1
ATOM 711 C CA . TYR A 1 90 ? 3.423 -7.528 -3.817 1.00 94.06 90 TYR A CA 1
ATOM 712 C C . TYR A 1 90 ? 4.044 -6.157 -3.549 1.00 94.06 90 TYR A C 1
ATOM 714 O O . TYR A 1 90 ? 4.304 -5.395 -4.479 1.00 94.06 90 TYR A O 1
ATOM 722 N N . ALA A 1 91 ? 4.262 -5.825 -2.277 1.00 95.19 91 ALA A N 1
ATOM 723 C CA . ALA A 1 91 ? 4.817 -4.544 -1.878 1.00 95.19 91 ALA A CA 1
ATOM 724 C C . ALA A 1 91 ? 6.321 -4.473 -2.160 1.00 95.19 91 ALA A C 1
ATOM 726 O O . ALA A 1 91 ? 7.099 -5.314 -1.709 1.00 95.19 91 ALA A O 1
ATOM 727 N N . THR A 1 92 ? 6.737 -3.429 -2.872 1.00 96.94 92 THR A N 1
ATOM 728 C CA . THR A 1 92 ? 8.156 -3.091 -3.023 1.00 96.94 92 THR A CA 1
ATOM 729 C C . THR A 1 92 ? 8.758 -2.688 -1.680 1.00 96.94 92 THR A C 1
ATOM 731 O O . THR A 1 92 ? 8.061 -2.221 -0.778 1.00 96.94 92 THR A O 1
ATOM 734 N N . PHE A 1 93 ? 10.081 -2.818 -1.562 1.00 96.00 93 PHE A N 1
ATOM 735 C CA . PHE A 1 93 ? 10.806 -2.443 -0.347 1.00 96.00 93 PHE A CA 1
ATOM 736 C C . PHE A 1 93 ? 10.514 -0.997 0.083 1.00 96.00 93 PHE A C 1
ATOM 738 O O . PHE A 1 93 ? 10.186 -0.761 1.238 1.00 96.00 93 PHE A O 1
ATOM 745 N N . THR A 1 94 ? 10.541 -0.040 -0.851 1.00 96.44 94 THR A N 1
ATOM 746 C CA . THR A 1 94 ? 10.241 1.368 -0.550 1.00 96.44 94 THR A CA 1
ATOM 747 C C . THR A 1 94 ? 8.829 1.561 -0.007 1.00 96.44 94 THR A C 1
ATOM 749 O O . THR A 1 94 ? 8.643 2.332 0.929 1.00 96.44 94 THR A O 1
ATOM 752 N N . VAL A 1 95 ? 7.837 0.846 -0.547 1.00 96.69 95 VAL A N 1
ATOM 753 C CA . VAL A 1 95 ? 6.469 0.919 -0.024 1.00 96.69 95 VAL A CA 1
ATOM 754 C C . VAL A 1 95 ? 6.396 0.348 1.390 1.00 96.69 95 VAL A C 1
ATOM 756 O O . VAL A 1 95 ? 5.772 0.968 2.243 1.00 96.69 95 VAL A O 1
ATOM 759 N N . LEU A 1 96 ? 7.052 -0.782 1.666 1.00 97.12 96 LEU A N 1
ATOM 760 C CA . LEU A 1 96 ? 7.086 -1.363 3.013 1.00 97.12 96 LEU A CA 1
ATOM 761 C C . LEU A 1 96 ? 7.758 -0.432 4.029 1.00 97.12 96 LEU A C 1
ATOM 763 O O . LEU A 1 96 ? 7.215 -0.239 5.113 1.00 97.12 96 LEU A O 1
ATOM 767 N N . GLU A 1 97 ? 8.878 0.194 3.669 1.00 96.19 97 GLU A N 1
ATOM 768 C CA . GLU A 1 97 ? 9.537 1.194 4.519 1.00 96.19 97 GLU A CA 1
ATOM 769 C C . GLU A 1 97 ? 8.597 2.368 4.817 1.00 96.19 97 GLU A C 1
ATOM 771 O O . GLU A 1 97 ? 8.395 2.718 5.979 1.00 96.19 97 GLU A O 1
ATOM 776 N N . CYS A 1 98 ? 7.938 2.933 3.798 1.00 95.44 98 CYS A N 1
ATOM 777 C CA . CYS A 1 98 ? 6.973 4.012 4.008 1.00 95.44 98 CYS A CA 1
ATOM 778 C C . CYS A 1 98 ? 5.791 3.570 4.883 1.00 95.44 98 CYS A C 1
ATOM 780 O O . CYS A 1 98 ? 5.436 4.278 5.822 1.00 95.44 98 CYS A O 1
ATOM 782 N N . LEU A 1 99 ? 5.214 2.390 4.638 1.00 95.38 99 LEU A N 1
ATOM 783 C CA . LEU A 1 99 ? 4.111 1.859 5.444 1.00 95.38 99 LEU A CA 1
ATOM 784 C C . LEU A 1 99 ? 4.511 1.629 6.905 1.00 95.38 99 LEU A C 1
ATOM 786 O O . LEU A 1 99 ? 3.694 1.873 7.789 1.00 95.38 99 LEU A O 1
ATOM 790 N N . SER A 1 100 ? 5.756 1.223 7.173 1.00 94.50 100 SER A N 1
ATOM 791 C CA . SER A 1 100 ? 6.243 1.052 8.547 1.00 94.50 100 SER A CA 1
ATOM 792 C C . SER A 1 100 ? 6.269 2.364 9.337 1.00 94.50 100 SER A C 1
ATOM 794 O O . SER A 1 100 ? 5.998 2.360 10.532 1.00 94.50 100 SER A O 1
ATOM 796 N N . SER A 1 101 ? 6.477 3.505 8.666 1.00 93.12 101 SER A N 1
ATOM 797 C CA . SER A 1 101 ? 6.412 4.827 9.309 1.00 93.12 101 SER A CA 1
ATOM 798 C C . SER A 1 101 ? 4.990 5.257 9.699 1.00 93.12 101 SER A C 1
ATOM 800 O O . SER A 1 101 ? 4.823 6.207 10.460 1.00 93.12 101 SER A O 1
ATOM 802 N N . HIS A 1 102 ? 3.972 4.554 9.191 1.00 90.94 102 HIS A N 1
ATOM 803 C CA . HIS A 1 102 ? 2.562 4.736 9.541 1.00 90.94 102 HIS A CA 1
ATOM 804 C C . HIS A 1 102 ? 2.070 3.733 10.592 1.00 90.94 102 HIS A C 1
ATOM 806 O O . HIS A 1 102 ? 0.886 3.744 10.930 1.00 90.94 102 HIS A O 1
ATOM 812 N N . MET A 1 103 ? 2.929 2.838 11.088 1.00 91.31 103 MET A N 1
ATOM 813 C CA . MET A 1 103 ? 2.543 1.915 12.149 1.00 91.31 103 MET A CA 1
ATOM 814 C C . MET A 1 103 ? 2.386 2.672 13.470 1.00 91.31 103 MET A C 1
ATOM 816 O O . MET A 1 103 ? 3.265 3.444 13.846 1.00 91.31 103 MET A O 1
ATOM 820 N N . ASP A 1 104 ? 1.275 2.460 14.181 1.00 79.75 104 ASP A N 1
ATOM 821 C CA . ASP A 1 104 ? 1.121 3.029 15.523 1.00 79.75 104 ASP A CA 1
ATOM 822 C C . ASP A 1 104 ? 2.159 2.403 16.473 1.00 79.75 104 ASP A C 1
ATOM 824 O O . ASP A 1 104 ? 2.245 1.179 16.594 1.00 79.75 104 ASP A O 1
ATOM 828 N N . ASP A 1 105 ? 2.893 3.239 17.211 1.00 58.16 105 ASP A N 1
ATOM 829 C CA . ASP A 1 105 ? 3.870 2.837 18.243 1.00 58.16 105 ASP A CA 1
ATOM 830 C C . ASP A 1 105 ? 3.192 2.305 19.533 1.00 58.16 105 ASP A C 1
ATOM 832 O O . ASP A 1 105 ? 3.804 2.176 20.593 1.00 58.16 105 ASP A O 1
ATOM 836 N N . GLU A 1 106 ? 1.888 2.009 19.496 1.00 50.84 106 GLU A N 1
ATOM 837 C CA . GLU A 1 106 ? 1.065 1.786 20.692 1.00 50.84 106 GLU A CA 1
ATOM 838 C C . GLU A 1 106 ? 1.209 0.373 21.303 1.00 50.84 106 GLU A C 1
ATOM 840 O O . GLU A 1 106 ? 0.236 -0.293 21.652 1.00 50.84 106 GLU A O 1
ATOM 845 N N . GLN A 1 107 ? 2.454 -0.085 21.469 1.00 47.84 107 GLN A N 1
ATOM 846 C CA . GLN A 1 107 ? 2.824 -1.251 22.281 1.00 47.84 107 GLN A CA 1
ATOM 847 C C . GLN A 1 107 ? 4.044 -1.007 23.198 1.00 47.84 107 GLN A C 1
ATOM 849 O O . GLN A 1 107 ? 4.581 -1.970 23.742 1.00 47.84 107 GLN A O 1
ATOM 854 N N . LEU A 1 108 ? 4.488 0.241 23.434 1.00 44.81 108 LEU A N 1
ATOM 855 C CA . LEU A 1 108 ? 5.623 0.516 24.343 1.00 44.81 108 LEU A CA 1
ATOM 856 C C . LEU A 1 108 ? 5.259 1.053 25.743 1.00 44.81 108 LEU A C 1
ATOM 858 O O . LEU A 1 108 ? 6.127 1.537 26.462 1.00 44.81 108 LEU A O 1
ATOM 862 N N . THR A 1 109 ? 4.011 0.945 26.203 1.00 44.50 109 THR A N 1
ATOM 863 C CA . THR A 1 109 ? 3.698 1.184 27.628 1.00 44.50 109 THR A CA 1
ATOM 864 C C . THR A 1 109 ? 2.607 0.250 28.133 1.00 44.50 109 THR A C 1
ATOM 866 O O . THR A 1 109 ? 1.426 0.571 28.074 1.00 44.50 109 THR A O 1
ATOM 869 N N . LYS A 1 110 ? 3.009 -0.917 28.649 1.00 43.53 110 LYS A N 1
ATOM 870 C CA . LYS A 1 110 ? 2.318 -1.665 29.718 1.00 43.53 110 LYS A CA 1
ATOM 871 C C . LYS A 1 110 ? 3.173 -2.867 30.122 1.00 43.53 110 LYS A C 1
ATOM 873 O O . LYS A 1 110 ? 2.955 -3.965 29.628 1.00 43.53 110 LYS A O 1
ATOM 878 N N . HIS A 1 111 ? 4.137 -2.639 31.009 1.00 43.97 111 HIS A N 1
ATOM 879 C CA . HIS A 1 111 ? 4.600 -3.615 31.997 1.00 43.97 111 HIS A CA 1
ATOM 880 C C . HIS A 1 111 ? 5.191 -2.876 33.194 1.00 43.97 111 HIS A C 1
ATOM 882 O O . HIS A 1 111 ? 5.941 -1.902 32.962 1.00 43.97 111 HIS A O 1
#